Protein AF-A0A530BC91-F1 (afdb_monomer_lite)

Secondary structure (DSSP, 8-state):
-EE--TT---GGGTT-EEEEEEEETTEEEEEESS-EEEEEHHHHHHHTTSS-HHHHTT--HHHHT-EEE---SS--

pLDDT: mean 91.56, std 5.92, range [57.25, 96.88]

Foldseek 3Di:
DDADDCPDPDPQCHRWDWDWPDDDPVGTATFTDPAFDPDWQLRVCCVVVVDPPVVSVVDDPCNRPDTHGHGGDPPD

Sequence (76 aa):
FLIAMPGMKDDRFTRSVIYICAHSDEGAMGLIINQTQQMLFPDLLVQLGIMNEQEAIRLPAHARDFVVRNGGPVDR

Structure (mmCIF, N/CA/C/O backbone):
data_AF-A0A530BC91-F1
#
_entry.id   AF-A0A530BC91-F1
#
loop_
_atom_site.group_PDB
_atom_site.id
_atom_site.type_symbol
_atom_site.label_atom_id
_atom_site.label_alt_id
_atom_site.label_comp_id
_atom_site.label_asym_id
_atom_site.label_entity_id
_atom_site.label_seq_id
_atom_site.pdbx_PDB_ins_code
_atom_site.Cartn_x
_atom_site.Cartn_y
_atom_site.Cartn_z
_atom_site.occupancy
_atom_site.B_iso_or_equiv
_atom_site.auth_seq_id
_atom_site.auth_comp_id
_atom_site.auth_asym_id
_atom_site.auth_atom_id
_atom_site.pdbx_PDB_model_num
ATOM 1 N N . PHE A 1 1 ? -1.747 0.578 -14.736 1.00 87.94 1 PHE A N 1
ATOM 2 C CA . PHE A 1 1 ? -1.379 -0.615 -13.946 1.00 87.94 1 PHE A CA 1
ATOM 3 C C . PHE A 1 1 ? -0.091 -1.205 -14.504 1.00 87.94 1 PHE A C 1
ATOM 5 O O . PHE A 1 1 ? 0.091 -1.139 -15.714 1.00 87.94 1 PHE A O 1
ATOM 12 N N . LEU A 1 2 ? 0.765 -1.781 -13.656 1.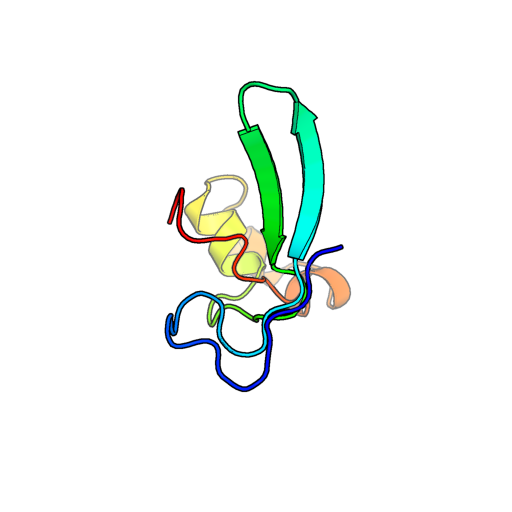00 95.06 2 LEU A N 1
ATOM 13 C CA . LEU A 1 2 ? 1.891 -2.635 -14.047 1.00 95.06 2 LEU A CA 1
ATOM 14 C C . LEU A 1 2 ? 1.610 -4.065 -13.582 1.00 95.06 2 LEU A C 1
ATOM 16 O O . LEU A 1 2 ? 1.107 -4.266 -12.476 1.00 95.06 2 LEU A O 1
ATOM 20 N N . ILE A 1 3 ? 1.924 -5.046 -14.422 1.00 95.62 3 ILE A N 1
ATOM 21 C CA . ILE A 1 3 ? 1.691 -6.465 -14.142 1.00 95.62 3 ILE A CA 1
ATOM 22 C C . ILE A 1 3 ? 3.036 -7.177 -14.196 1.00 95.62 3 ILE A C 1
ATOM 24 O O . ILE A 1 3 ? 3.740 -7.100 -15.205 1.00 95.62 3 ILE A O 1
ATOM 28 N N . ALA A 1 4 ? 3.397 -7.862 -13.115 1.00 96.06 4 ALA A N 1
ATOM 29 C CA . ALA A 1 4 ? 4.638 -8.613 -13.071 1.00 96.06 4 ALA A CA 1
ATOM 30 C C . ALA A 1 4 ? 4.599 -9.789 -14.052 1.00 96.06 4 ALA A C 1
ATOM 32 O O . ALA A 1 4 ? 3.676 -10.606 -14.043 1.00 96.06 4 ALA A O 1
ATOM 33 N N . MET A 1 5 ? 5.635 -9.891 -14.884 1.00 95.06 5 MET A N 1
ATOM 34 C CA . MET A 1 5 ? 5.795 -11.030 -15.782 1.00 95.06 5 MET A CA 1
ATOM 35 C C . MET A 1 5 ? 6.055 -12.323 -14.987 1.00 95.06 5 MET A C 1
ATOM 37 O O . MET A 1 5 ? 6.679 -12.264 -13.926 1.00 95.06 5 MET A O 1
ATOM 41 N N . PRO A 1 6 ? 5.671 -13.505 -15.508 1.00 90.50 6 PRO A N 1
ATOM 42 C CA . PRO A 1 6 ? 5.916 -14.785 -14.834 1.00 90.50 6 PRO A CA 1
ATOM 43 C C . PRO A 1 6 ? 7.390 -15.051 -14.495 1.00 90.50 6 PRO A C 1
ATOM 45 O O . PRO A 1 6 ? 7.676 -15.717 -13.509 1.00 90.50 6 PRO A O 1
ATOM 48 N N . GLY A 1 7 ? 8.319 -14.513 -15.293 1.00 93.81 7 GLY A N 1
ATOM 49 C CA . GLY A 1 7 ? 9.765 -14.612 -15.071 1.00 93.81 7 GLY A CA 1
ATOM 50 C C . GLY A 1 7 ? 10.362 -13.517 -14.179 1.00 93.81 7 GLY A C 1
ATOM 51 O O . GLY A 1 7 ? 11.577 -13.322 -14.213 1.00 93.81 7 GLY A O 1
ATOM 52 N N . MET A 1 8 ? 9.543 -12.755 -13.444 1.00 94.88 8 MET A N 1
ATOM 53 C CA . MET A 1 8 ? 10.024 -11.735 -12.508 1.00 94.88 8 MET A CA 1
ATOM 54 C C . MET A 1 8 ? 10.921 -12.385 -11.448 1.00 94.88 8 MET A C 1
ATOM 56 O O . MET A 1 8 ? 10.467 -13.244 -10.703 1.00 94.88 8 MET A O 1
ATOM 60 N N . LYS A 1 9 ? 12.195 -11.976 -11.398 1.00 92.50 9 LYS A N 1
ATOM 61 C CA . LYS A 1 9 ? 13.190 -12.528 -10.459 1.00 92.50 9 LYS A CA 1
ATOM 62 C C . LYS A 1 9 ? 13.181 -11.851 -9.092 1.00 92.50 9 LYS A C 1
ATOM 64 O O . LYS A 1 9 ? 13.737 -12.390 -8.146 1.00 92.50 9 LYS A O 1
ATOM 69 N N . ASP A 1 10 ? 12.632 -10.643 -9.016 1.00 91.88 10 ASP A N 1
ATOM 70 C CA . ASP A 1 10 ? 12.547 -9.905 -7.764 1.00 91.88 10 ASP A CA 1
ATOM 71 C C . ASP A 1 10 ? 11.320 -10.377 -6.978 1.00 91.88 10 ASP A C 1
ATOM 73 O O . ASP A 1 10 ? 10.176 -10.117 -7.368 1.00 91.88 10 ASP A O 1
ATOM 77 N N . ASP A 1 11 ? 11.557 -11.067 -5.864 1.00 89.19 11 ASP A N 1
ATOM 78 C CA . ASP A 1 11 ? 10.510 -11.597 -4.986 1.00 89.19 11 ASP A CA 1
ATOM 79 C C . ASP A 1 11 ? 9.546 -10.508 -4.500 1.00 89.19 11 ASP A C 1
ATOM 81 O O . ASP A 1 11 ? 8.354 -10.765 -4.334 1.00 89.19 11 ASP A O 1
ATOM 85 N N . ARG A 1 12 ? 10.016 -9.259 -4.364 1.00 89.56 12 ARG A N 1
ATOM 86 C CA . ARG A 1 12 ? 9.185 -8.121 -3.936 1.00 89.56 12 ARG A CA 1
ATOM 87 C C . ARG A 1 12 ? 8.050 -7.843 -4.920 1.00 89.56 12 ARG A C 1
ATOM 89 O O . ARG A 1 12 ? 6.970 -7.415 -4.520 1.00 89.56 12 ARG A O 1
ATOM 96 N N . PHE A 1 13 ? 8.273 -8.113 -6.203 1.00 92.56 13 PHE A N 1
ATOM 97 C CA . PHE A 1 13 ? 7.315 -7.855 -7.276 1.00 92.56 13 PHE A CA 1
ATOM 98 C C . PHE A 1 13 ? 6.788 -9.133 -7.926 1.00 92.56 13 PHE A C 1
ATOM 100 O O . 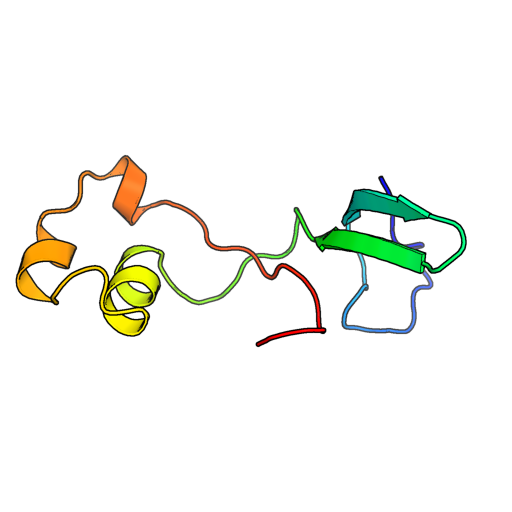PHE A 1 13 ? 6.019 -9.058 -8.882 1.00 92.56 13 PHE A O 1
ATOM 107 N N . THR A 1 14 ? 7.164 -10.311 -7.434 1.00 93.75 14 THR A N 1
ATOM 108 C CA . THR A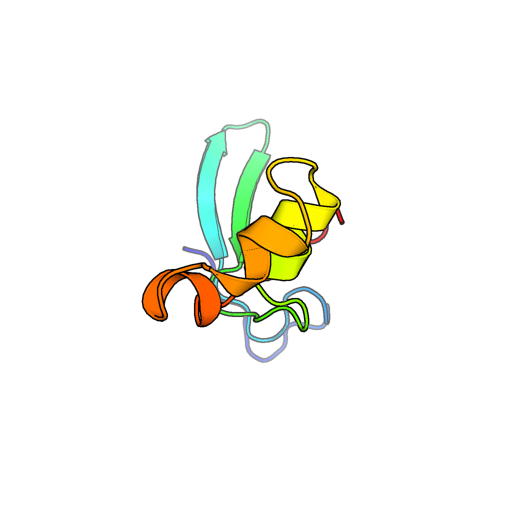 1 14 ? 6.723 -11.572 -8.027 1.00 93.75 14 THR A CA 1
ATOM 109 C C . THR A 1 14 ? 5.202 -11.682 -7.963 1.00 93.75 14 THR A C 1
ATOM 111 O O . THR A 1 14 ? 4.586 -11.528 -6.908 1.00 93.75 14 THR A O 1
ATOM 114 N N . ARG A 1 15 ? 4.587 -11.911 -9.133 1.00 93.00 15 ARG A N 1
ATOM 115 C CA . ARG A 1 15 ? 3.127 -11.974 -9.319 1.00 93.00 15 ARG A CA 1
ATOM 116 C C . ARG A 1 15 ? 2.386 -10.731 -8.797 1.00 93.00 15 ARG A C 1
ATOM 118 O O . ARG A 1 15 ? 1.217 -10.838 -8.428 1.00 93.00 15 ARG A O 1
ATOM 125 N N . SER A 1 16 ? 3.032 -9.566 -8.745 1.00 95.38 16 SER A N 1
ATOM 126 C CA . SER A 1 16 ? 2.400 -8.331 -8.281 1.00 95.38 16 SER A CA 1
ATOM 127 C C . SER A 1 16 ? 1.563 -7.659 -9.374 1.00 95.38 16 SER A C 1
ATOM 129 O O . SER A 1 16 ? 1.843 -7.751 -10.574 1.00 95.38 16 SER A O 1
ATOM 131 N N . VAL A 1 17 ? 0.518 -6.965 -8.934 1.00 96.31 17 VAL A N 1
ATOM 132 C CA . VAL A 1 17 ? -0.235 -5.993 -9.721 1.00 96.31 17 VAL A CA 1
ATOM 133 C C . VAL A 1 17 ? -0.062 -4.652 -9.031 1.00 96.31 17 VAL A C 1
ATOM 135 O O . VAL A 1 17 ? -0.437 -4.498 -7.868 1.00 96.31 17 VAL A O 1
ATOM 138 N N . ILE A 1 18 ? 0.518 -3.693 -9.743 1.00 96.25 18 ILE A N 1
ATOM 139 C CA . ILE A 1 18 ? 0.798 -2.355 -9.226 1.00 96.25 18 ILE A CA 1
ATOM 140 C C . ILE A 1 18 ? -0.161 -1.367 -9.883 1.00 96.25 18 ILE A C 1
ATOM 142 O O . ILE A 1 18 ? -0.259 -1.281 -11.113 1.00 96.25 18 ILE A O 1
ATOM 146 N N . TYR A 1 19 ? -0.865 -0.593 -9.069 1.00 96.62 19 TYR A N 1
ATOM 147 C CA . TYR A 1 19 ? -1.592 0.584 -9.524 1.00 96.62 19 TYR A CA 1
ATOM 148 C C . TYR A 1 19 ? -0.654 1.792 -9.521 1.00 96.62 19 TYR A C 1
ATOM 150 O O . TYR A 1 19 ? 0.056 1.998 -8.544 1.00 96.62 19 TYR A O 1
ATOM 158 N N . ILE A 1 20 ? -0.630 2.571 -10.605 1.00 95.81 20 ILE A N 1
ATOM 159 C CA . ILE A 1 20 ? 0.198 3.781 -10.690 1.00 95.81 20 ILE A CA 1
ATOM 160 C C . ILE A 1 20 ? -0.637 4.960 -10.209 1.00 95.81 20 ILE A C 1
ATOM 162 O O . ILE A 1 20 ? -1.695 5.230 -10.773 1.00 95.81 20 ILE A O 1
ATOM 166 N N . CYS A 1 21 ? -0.150 5.637 -9.175 1.00 93.94 21 CYS A N 1
ATOM 167 C CA . CYS A 1 21 ? -0.800 6.791 -8.562 1.00 93.94 21 CYS A CA 1
ATOM 168 C C . CYS A 1 21 ? -0.269 8.106 -9.140 1.00 93.94 21 CYS A C 1
ATOM 170 O O . CYS A 1 21 ? -1.028 9.055 -9.303 1.00 93.94 21 CYS A O 1
ATOM 172 N N . ALA A 1 22 ? 1.027 8.157 -9.453 1.00 95.81 22 ALA A N 1
ATOM 173 C CA . ALA A 1 22 ? 1.674 9.311 -10.060 1.00 95.81 22 ALA A CA 1
ATOM 174 C C . ALA A 1 22 ? 2.774 8.858 -11.023 1.00 95.81 22 ALA A C 1
ATOM 176 O O . ALA A 1 22 ? 3.452 7.861 -10.772 1.00 95.81 22 ALA A O 1
ATOM 177 N N . HIS A 1 23 ? 2.949 9.600 -12.114 1.00 96.75 23 HIS A N 1
ATOM 178 C CA . HIS A 1 23 ? 4.020 9.389 -13.078 1.00 96.75 23 HIS A CA 1
ATOM 179 C C . HIS A 1 23 ? 4.444 10.729 -13.682 1.00 96.75 23 HIS A C 1
ATOM 181 O O . HIS A 1 23 ? 3.601 11.487 -14.160 1.00 96.75 23 HIS A O 1
ATOM 187 N N . SER A 1 24 ? 5.741 11.005 -13.638 1.00 96.31 24 SER A N 1
ATOM 188 C CA . SER A 1 24 ? 6.400 12.151 -14.256 1.00 96.31 24 SER A CA 1
ATOM 189 C C . SER A 1 24 ? 7.739 11.716 -14.860 1.00 96.31 24 SER A C 1
ATOM 191 O O . SER A 1 24 ? 8.139 10.553 -14.749 1.00 96.31 24 SER A O 1
ATOM 193 N N . ASP A 1 25 ? 8.458 12.660 -15.460 1.00 96.88 25 ASP A N 1
ATOM 194 C CA . ASP A 1 25 ? 9.808 12.428 -15.987 1.00 96.88 25 ASP A CA 1
ATOM 195 C C . ASP A 1 25 ? 10.830 12.095 -14.883 1.00 96.88 25 ASP A C 1
ATOM 197 O O . ASP A 1 25 ? 11.867 11.492 -15.149 1.00 96.88 25 ASP A O 1
ATOM 201 N N . GLU A 1 26 ? 10.524 12.442 -13.630 1.00 95.00 26 GLU A N 1
ATOM 202 C CA . GLU A 1 26 ? 11.356 12.133 -12.461 1.00 95.00 26 GLU A CA 1
ATOM 203 C C . GLU A 1 26 ? 11.118 10.713 -11.923 1.00 95.00 26 GLU A C 1
ATOM 205 O O . GLU A 1 26 ? 11.926 10.199 -11.148 1.00 95.00 26 GLU A O 1
ATOM 210 N N . GLY A 1 27 ? 10.026 10.052 -12.327 1.00 94.12 27 GLY A N 1
ATOM 211 C CA . GLY A 1 27 ? 9.738 8.678 -11.931 1.00 94.12 27 GLY A CA 1
ATOM 212 C C . GLY A 1 27 ? 8.253 8.329 -11.858 1.00 94.12 27 GLY A C 1
ATOM 213 O O . GLY A 1 27 ? 7.385 8.960 -12.461 1.00 94.12 27 GLY A O 1
ATOM 214 N N . ALA A 1 28 ? 7.946 7.264 -11.120 1.00 95.38 28 ALA A N 1
ATOM 215 C CA . ALA A 1 28 ? 6.579 6.811 -10.899 1.00 95.38 28 ALA A CA 1
ATOM 216 C C . ALA A 1 28 ? 6.387 6.320 -9.462 1.00 95.38 28 ALA A C 1
ATOM 218 O O . ALA A 1 28 ? 7.254 5.651 -8.901 1.00 95.38 28 ALA A O 1
ATOM 219 N N . MET A 1 29 ? 5.220 6.615 -8.894 1.00 94.94 29 MET A N 1
ATOM 220 C CA . MET A 1 29 ? 4.772 6.109 -7.601 1.00 94.94 29 MET A CA 1
ATOM 221 C C . MET A 1 29 ? 3.559 5.210 -7.816 1.00 94.94 29 MET A C 1
ATOM 223 O O . MET A 1 29 ? 2.621 5.562 -8.539 1.00 94.94 29 MET A O 1
ATOM 227 N N . GLY A 1 30 ? 3.581 4.036 -7.194 1.00 94.81 30 GLY A N 1
ATOM 228 C CA . GLY A 1 30 ? 2.501 3.071 -7.297 1.00 94.81 30 GLY A CA 1
ATOM 229 C C . GLY A 1 30 ? 2.377 2.192 -6.064 1.00 94.81 30 GLY A C 1
ATOM 230 O O . GLY A 1 30 ? 3.294 2.107 -5.252 1.00 94.81 30 GLY A O 1
ATOM 231 N N . LEU A 1 31 ? 1.223 1.540 -5.954 1.00 95.12 31 LEU A N 1
ATOM 232 C CA . LEU A 1 31 ? 0.862 0.668 -4.843 1.00 95.12 31 LEU A CA 1
ATOM 233 C C . LEU A 1 31 ? 0.609 -0.751 -5.343 1.00 95.12 31 LEU A C 1
ATOM 235 O O . LEU A 1 31 ? -0.114 -0.949 -6.324 1.00 95.12 31 LEU A O 1
ATOM 239 N N . ILE A 1 32 ? 1.166 -1.746 -4.656 1.00 95.44 32 ILE A N 1
ATOM 240 C CA . ILE A 1 32 ? 0.838 -3.152 -4.906 1.00 95.44 32 ILE A CA 1
ATOM 241 C C . ILE A 1 32 ? -0.550 -3.443 -4.321 1.00 95.44 32 ILE A C 1
ATOM 243 O O . ILE A 1 32 ? -0.797 -3.278 -3.130 1.00 95.44 32 ILE A O 1
ATOM 247 N N . ILE A 1 33 ? -1.478 -3.902 -5.162 1.00 94.69 33 ILE A N 1
ATOM 248 C CA . ILE A 1 33 ? -2.886 -4.082 -4.766 1.00 94.69 33 ILE A CA 1
ATOM 249 C C . ILE A 1 33 ? -3.265 -5.536 -4.482 1.00 94.69 33 ILE A C 1
ATOM 251 O O . ILE A 1 33 ? -4.370 -5.806 -4.023 1.00 94.69 33 ILE A O 1
ATOM 255 N N . ASN A 1 34 ? -2.383 -6.500 -4.742 1.00 94.56 34 ASN A N 1
ATOM 256 C CA . ASN A 1 34 ? -2.700 -7.929 -4.668 1.00 94.56 34 ASN A CA 1
ATOM 257 C C . ASN A 1 34 ? -1.820 -8.729 -3.693 1.00 94.56 34 ASN A C 1
ATOM 259 O O . ASN A 1 34 ? -1.894 -9.953 -3.690 1.00 94.56 34 ASN A O 1
ATOM 263 N N . GLN A 1 35 ? -1.029 -8.058 -2.854 1.00 92.94 35 GLN A N 1
ATOM 264 C CA . GLN A 1 35 ? -0.220 -8.695 -1.814 1.00 92.94 35 GLN A CA 1
ATOM 265 C C . GLN A 1 35 ? -0.758 -8.318 -0.431 1.00 92.94 35 GLN A C 1
ATOM 267 O O . GLN A 1 35 ? -0.746 -7.150 -0.054 1.00 92.94 35 GLN A O 1
ATOM 272 N N . THR A 1 36 ? -1.253 -9.295 0.325 1.00 92.75 36 THR A N 1
ATOM 273 C CA . THR A 1 36 ? -1.770 -9.092 1.687 1.00 92.75 36 THR A CA 1
ATOM 274 C C . THR A 1 36 ? -0.633 -9.004 2.703 1.00 92.75 36 THR A C 1
ATOM 276 O O . THR A 1 36 ? 0.403 -9.646 2.530 1.00 92.75 36 THR A O 1
ATOM 279 N N . GLN A 1 37 ? -0.831 -8.232 3.767 1.00 90.19 37 GLN A N 1
ATOM 280 C CA . GLN A 1 37 ? 0.055 -8.189 4.929 1.00 90.19 37 GLN A CA 1
ATOM 281 C C . GLN A 1 37 ? -0.479 -9.129 6.019 1.00 90.19 37 GLN A C 1
ATOM 283 O O . GLN A 1 37 ? -1.681 -9.366 6.091 1.00 90.19 37 GLN A O 1
ATOM 288 N N . GLN A 1 38 ? 0.397 -9.654 6.880 1.00 88.38 38 GLN A N 1
ATOM 289 C CA . GLN A 1 38 ? -0.015 -10.492 8.023 1.00 88.38 38 GLN A CA 1
ATOM 290 C C . GLN A 1 38 ? -0.542 -9.693 9.232 1.00 88.38 38 GLN A C 1
ATOM 292 O O . GLN A 1 38 ? -0.835 -10.274 10.270 1.00 88.38 38 GLN A O 1
ATOM 297 N N . MET A 1 39 ? -0.660 -8.371 9.108 1.00 89.25 39 MET A N 1
ATOM 298 C CA . MET A 1 39 ? -1.140 -7.475 10.159 1.00 89.25 39 MET A CA 1
ATOM 299 C C . MET A 1 39 ? -2.631 -7.192 9.975 1.00 89.25 39 MET A C 1
ATOM 301 O O . MET A 1 39 ? -3.074 -6.927 8.854 1.00 89.25 39 MET A O 1
ATOM 305 N N . LEU A 1 40 ? -3.394 -7.213 11.068 1.00 91.12 40 LEU A N 1
ATOM 306 C CA . LEU A 1 40 ? -4.802 -6.835 11.044 1.00 91.12 40 LEU A CA 1
ATOM 307 C C . LEU A 1 40 ? -4.944 -5.311 11.081 1.00 91.12 40 LEU A C 1
ATOM 309 O O . LEU A 1 40 ? -4.121 -4.596 11.652 1.00 91.12 40 LEU A O 1
ATOM 313 N N . PHE A 1 41 ? -6.021 -4.801 10.491 1.00 93.69 41 PHE A N 1
ATOM 314 C CA . PHE A 1 41 ? -6.281 -3.364 10.463 1.00 93.69 41 PHE A CA 1
ATOM 315 C C . PHE A 1 41 ? -6.401 -2.712 11.858 1.00 93.69 41 PHE A C 1
ATOM 317 O O . PHE A 1 41 ? -5.836 -1.633 12.032 1.00 93.69 41 PHE A O 1
ATOM 324 N N . PRO A 1 42 ? -7.043 -3.332 12.873 1.00 94.00 42 PRO A N 1
ATOM 325 C CA . PRO A 1 42 ? -7.061 -2.777 14.228 1.00 94.00 42 PRO A CA 1
ATOM 326 C C . PRO A 1 42 ? -5.662 -2.620 14.834 1.00 94.00 42 PRO A C 1
ATOM 328 O O . PRO A 1 42 ? -5.365 -1.582 15.420 1.00 94.00 42 PRO A O 1
ATOM 331 N N . ASP A 1 43 ? -4.790 -3.614 14.640 1.00 92.06 43 ASP A N 1
ATOM 332 C CA . ASP A 1 43 ? -3.424 -3.595 15.176 1.00 92.06 43 ASP A CA 1
ATOM 333 C C . ASP A 1 43 ? -2.619 -2.440 14.569 1.00 92.06 43 ASP A C 1
ATOM 335 O O . ASP A 1 43 ? -1.902 -1.731 15.274 1.00 92.06 43 ASP A O 1
ATOM 339 N N . LEU A 1 44 ? -2.804 -2.193 13.267 1.00 92.50 44 LEU A N 1
ATOM 340 C CA . LEU A 1 44 ? -2.189 -1.068 12.567 1.00 92.50 44 LEU A CA 1
ATOM 341 C C . LEU A 1 44 ? -2.641 0.280 13.147 1.00 92.50 44 LEU A C 1
ATOM 343 O O . LEU A 1 44 ? -1.819 1.168 13.358 1.00 92.50 44 LEU A O 1
ATOM 347 N N . LEU A 1 45 ? -3.937 0.448 13.417 1.00 93.81 45 LEU A N 1
ATOM 348 C CA . LEU A 1 45 ? -4.467 1.689 13.988 1.00 93.81 45 LEU A CA 1
ATOM 349 C C . LEU A 1 45 ? -3.927 1.952 15.399 1.00 93.81 45 LEU A C 1
ATOM 351 O O . LEU A 1 45 ? -3.639 3.104 15.732 1.00 93.81 45 LEU A O 1
ATOM 355 N N . VAL A 1 46 ? -3.760 0.899 16.206 1.00 94.25 46 VAL A N 1
ATOM 356 C CA . VAL A 1 46 ? -3.134 0.996 17.532 1.00 94.25 46 VAL A CA 1
ATOM 357 C C . VAL A 1 46 ? -1.656 1.361 17.407 1.00 94.25 46 VAL A C 1
ATOM 359 O O . VAL A 1 46 ? -1.197 2.287 18.071 1.00 94.25 46 VAL A O 1
ATOM 362 N N . GLN A 1 47 ? -0.915 0.706 16.509 1.00 91.81 47 GLN A N 1
ATOM 363 C CA . GLN A 1 47 ? 0.503 0.994 16.273 1.00 91.81 47 GLN A CA 1
ATOM 364 C C . GLN A 1 47 ? 0.741 2.434 15.790 1.00 91.81 47 GLN A C 1
ATOM 366 O O . GLN A 1 47 ? 1.734 3.055 16.164 1.00 91.81 47 GLN A O 1
ATOM 371 N N . LEU A 1 48 ? -0.175 2.980 14.988 1.00 92.50 48 LEU A N 1
ATOM 372 C CA . LEU A 1 48 ? -0.136 4.370 14.526 1.00 92.50 48 LEU A CA 1
ATOM 373 C C . LEU A 1 48 ? -0.577 5.382 15.600 1.00 92.50 48 LEU A C 1
ATOM 375 O O . LEU A 1 48 ? -0.521 6.585 15.354 1.00 92.50 48 LEU A O 1
ATOM 379 N N . GLY A 1 49 ? -1.036 4.924 16.769 1.00 93.56 49 GLY A N 1
ATOM 380 C CA . GLY A 1 49 ? -1.547 5.783 17.840 1.00 93.56 49 GLY A CA 1
ATOM 381 C C . GLY A 1 49 ? -2.874 6.468 17.503 1.00 93.56 49 GLY A C 1
ATOM 382 O O . GLY A 1 49 ? -3.240 7.445 18.153 1.00 93.56 49 GLY A O 1
ATOM 383 N N . ILE A 1 50 ? -3.592 5.980 16.487 1.00 93.56 50 ILE A N 1
ATOM 384 C CA . ILE A 1 50 ? -4.899 6.513 16.074 1.00 93.56 50 ILE A CA 1
ATOM 385 C C . ILE A 1 50 ? -5.991 6.060 17.051 1.00 93.56 50 ILE A C 1
ATOM 387 O O . ILE A 1 50 ? -6.987 6.758 17.230 1.00 93.56 50 ILE A O 1
ATOM 391 N N . MET A 1 51 ? -5.803 4.901 17.686 1.00 92.56 51 MET A N 1
ATOM 392 C CA . MET A 1 51 ? -6.719 4.347 18.680 1.00 92.56 51 MET A CA 1
ATOM 393 C C . MET A 1 51 ? -5.976 3.576 19.772 1.00 92.56 51 MET A C 1
ATOM 395 O O . MET A 1 51 ? -4.832 3.167 19.582 1.00 92.56 51 MET A O 1
ATOM 399 N N . ASN A 1 52 ? -6.634 3.334 20.904 1.00 93.06 52 ASN A N 1
ATOM 400 C CA . ASN A 1 52 ? -6.124 2.444 21.953 1.00 93.06 52 ASN A CA 1
ATOM 401 C C . ASN A 1 52 ? -6.682 1.010 21.834 1.00 93.06 52 ASN A C 1
ATOM 403 O O . ASN A 1 52 ? -7.629 0.736 21.093 1.00 93.06 52 ASN A O 1
ATOM 407 N N . GLU A 1 53 ? -6.102 0.076 22.592 1.00 89.25 53 GLU A N 1
ATOM 408 C CA . GLU A 1 53 ? -6.515 -1.335 22.586 1.00 89.25 53 GLU A CA 1
ATOM 409 C C . GLU A 1 53 ? -7.985 -1.532 22.998 1.00 89.25 53 GLU A C 1
ATOM 411 O O . GLU A 1 53 ? -8.669 -2.407 22.464 1.00 89.25 53 GLU A O 1
ATOM 416 N N . GLN A 1 54 ? -8.508 -0.708 23.917 1.00 89.81 54 GLN A N 1
ATOM 417 C CA . GLN A 1 54 ? -9.902 -0.821 24.359 1.00 89.81 54 GLN A CA 1
ATOM 418 C C . GLN A 1 54 ? -10.892 -0.397 23.264 1.00 89.81 54 GLN A C 1
ATOM 420 O O . GLN A 1 54 ? -11.979 -0.968 23.146 1.00 89.81 54 GLN A O 1
ATOM 425 N N . GLU A 1 55 ? -10.525 0.585 22.446 1.00 89.50 55 GLU A N 1
ATOM 426 C CA . GLU A 1 55 ? -11.291 1.033 21.285 1.00 89.50 55 GLU A CA 1
ATOM 427 C C . GLU A 1 55 ? -11.226 0.019 20.140 1.00 89.50 55 GLU A C 1
ATOM 429 O O . GLU A 1 55 ? -12.238 -0.207 19.472 1.00 89.50 55 GLU A O 1
ATOM 434 N N . ALA A 1 56 ? -10.080 -0.644 19.943 1.00 87.38 56 ALA A N 1
ATOM 435 C CA . ALA A 1 56 ? -9.865 -1.605 18.857 1.00 87.38 56 ALA A CA 1
ATOM 436 C C . ALA A 1 56 ? -10.851 -2.782 18.914 1.00 87.38 56 ALA A C 1
ATOM 438 O O . ALA A 1 56 ? -11.390 -3.214 17.892 1.00 87.38 56 ALA A O 1
ATOM 439 N N . ILE A 1 57 ? -11.176 -3.249 20.122 1.00 85.94 57 ILE A N 1
ATOM 440 C CA . ILE A 1 57 ? -12.123 -4.353 20.353 1.00 85.94 57 ILE A CA 1
ATOM 441 C C . ILE A 1 57 ? -13.553 -3.976 19.923 1.00 85.94 57 ILE A C 1
ATOM 443 O O . ILE A 1 57 ? -14.346 -4.847 19.557 1.00 85.94 57 ILE A O 1
ATOM 447 N N . ARG A 1 58 ? -13.888 -2.680 19.945 1.00 90.50 58 ARG A N 1
ATOM 448 C CA . ARG A 1 58 ? -15.232 -2.148 19.659 1.00 90.50 58 ARG A CA 1
ATOM 449 C C . ARG A 1 58 ? -15.447 -1.808 18.185 1.00 90.50 58 ARG A C 1
ATOM 451 O O . ARG A 1 58 ? -16.526 -1.331 17.833 1.00 90.50 58 ARG A O 1
ATOM 458 N N . LEU A 1 59 ? -14.451 -2.039 17.328 1.00 89.25 59 LEU A N 1
ATOM 459 C CA . LEU A 1 59 ? -14.577 -1.785 15.899 1.00 89.25 59 LEU A CA 1
ATOM 460 C C . LEU A 1 59 ? -15.698 -2.633 15.279 1.00 89.25 59 LEU A C 1
ATOM 462 O O . LEU A 1 59 ? -15.850 -3.814 15.611 1.00 89.25 59 LEU A O 1
ATOM 466 N N . PRO A 1 60 ? -16.466 -2.060 14.338 1.00 92.06 60 PRO A N 1
ATOM 467 C CA . PRO A 1 60 ? -17.456 -2.816 13.591 1.00 92.06 60 PRO A CA 1
ATOM 468 C C . PRO A 1 60 ? -16.775 -3.906 12.749 1.00 92.06 60 PRO A C 1
ATOM 470 O O . PRO A 1 60 ? -15.633 -3.743 12.313 1.00 92.06 60 PRO A O 1
ATOM 473 N N . ALA A 1 61 ? -17.490 -5.004 12.480 1.00 88.94 61 ALA A N 1
ATOM 474 C CA . ALA A 1 61 ? -16.933 -6.182 11.800 1.00 88.94 61 ALA A CA 1
ATOM 475 C C . ALA A 1 61 ? -16.222 -5.838 10.476 1.00 88.94 61 ALA A C 1
ATOM 477 O O . ALA A 1 61 ? -15.093 -6.255 10.259 1.00 88.94 61 ALA A O 1
ATOM 478 N N . HIS A 1 62 ? -16.814 -4.969 9.649 1.00 89.56 62 HIS A N 1
ATOM 479 C CA . HIS A 1 62 ? -16.219 -4.560 8.371 1.00 89.56 62 HIS A CA 1
ATOM 480 C C . HIS A 1 62 ? -14.850 -3.872 8.505 1.00 89.56 62 HIS A C 1
ATOM 482 O O . HIS A 1 62 ? -14.027 -3.979 7.601 1.00 89.56 62 HIS A O 1
ATOM 488 N N . ALA A 1 63 ? -14.609 -3.150 9.604 1.00 88.62 63 ALA A N 1
ATOM 489 C CA . ALA A 1 63 ? -13.326 -2.508 9.863 1.00 88.62 63 ALA A CA 1
ATOM 490 C C . ALA A 1 63 ? -12.325 -3.515 10.440 1.00 88.62 63 ALA A C 1
ATOM 492 O O . ALA A 1 63 ? -11.155 -3.498 10.077 1.00 88.62 63 ALA A O 1
ATOM 493 N N . ARG A 1 64 ? -12.785 -4.432 11.297 1.00 88.06 64 ARG A N 1
ATOM 494 C CA . ARG A 1 64 ? -11.942 -5.505 11.844 1.00 88.06 64 ARG A CA 1
ATOM 495 C C . ARG A 1 64 ? -11.426 -6.457 10.770 1.00 88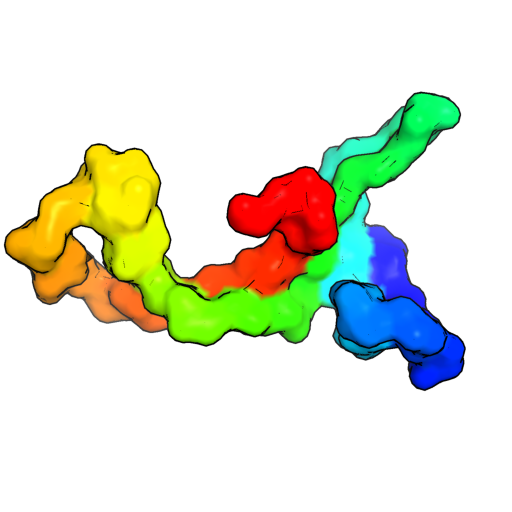.06 64 ARG A C 1
ATOM 497 O O . ARG A 1 64 ? -10.262 -6.838 10.816 1.00 88.06 64 ARG A O 1
ATOM 504 N N . ASP A 1 65 ? -12.280 -6.792 9.812 1.00 89.81 65 ASP A N 1
ATOM 505 C CA . ASP A 1 65 ? -11.981 -7.737 8.734 1.00 89.81 65 ASP A CA 1
ATOM 506 C C . ASP A 1 65 ? -11.308 -7.056 7.529 1.00 89.81 65 ASP A C 1
ATOM 508 O O . ASP A 1 65 ? -11.093 -7.676 6.483 1.00 89.81 65 ASP A O 1
ATOM 512 N N . PHE A 1 66 ? -10.975 -5.765 7.649 1.00 92.56 66 PHE A N 1
ATOM 513 C CA . PHE A 1 66 ? -10.316 -5.024 6.587 1.00 92.56 66 PHE A CA 1
ATOM 514 C C . PHE A 1 66 ? -8.902 -5.568 6.351 1.00 92.56 66 PHE A C 1
ATOM 516 O O . PHE A 1 66 ? -8.043 -5.564 7.233 1.00 92.56 66 PHE A O 1
ATOM 523 N N . VAL A 1 67 ? -8.654 -6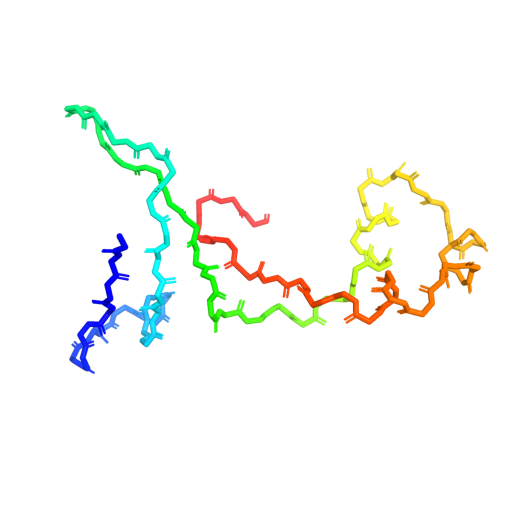.030 5.125 1.00 92.94 67 VAL A N 1
ATOM 524 C CA . VAL A 1 67 ? -7.378 -6.642 4.751 1.00 92.94 67 VAL A CA 1
ATOM 525 C C . VAL A 1 67 ? -6.351 -5.563 4.432 1.00 92.94 67 VAL A C 1
ATOM 527 O O . VAL A 1 67 ? -6.448 -4.874 3.414 1.00 92.94 67 VAL A O 1
ATOM 530 N N . VAL A 1 68 ? -5.318 -5.475 5.266 1.00 93.69 68 VAL A N 1
ATOM 531 C CA . VAL A 1 68 ? -4.143 -4.639 5.008 1.00 93.69 68 VAL A CA 1
ATOM 532 C C . VAL A 1 68 ? -3.285 -5.286 3.919 1.00 93.69 68 VAL A C 1
ATOM 534 O O . VAL A 1 68 ? -3.110 -6.507 3.865 1.00 93.69 68 VAL A O 1
ATOM 537 N N . ARG A 1 69 ? -2.748 -4.464 3.015 1.00 93.06 69 ARG A N 1
ATOM 538 C CA . ARG A 1 69 ? -1.923 -4.901 1.883 1.00 93.06 69 ARG A CA 1
ATOM 539 C C . ARG A 1 69 ? -0.535 -4.280 1.954 1.00 93.06 69 ARG A C 1
ATOM 541 O O . ARG A 1 69 ? -0.371 -3.182 2.473 1.00 93.06 69 ARG A O 1
ATOM 548 N N . ASN A 1 70 ? 0.452 -4.981 1.412 1.00 91.12 70 ASN A N 1
ATOM 549 C CA . ASN A 1 70 ? 1.797 -4.446 1.237 1.00 91.12 70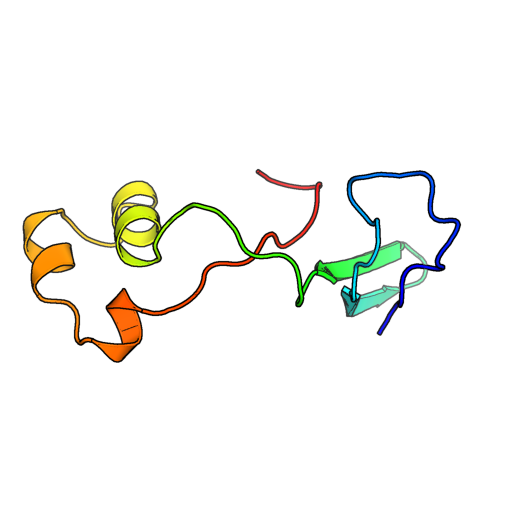 ASN A CA 1
ATOM 550 C C . ASN A 1 70 ? 1.784 -3.420 0.100 1.00 91.12 70 ASN A C 1
ATOM 552 O O . ASN A 1 70 ? 1.486 -3.790 -1.028 1.00 91.12 70 ASN A O 1
ATOM 556 N N . GLY A 1 71 ? 2.090 -2.150 0.385 1.00 89.75 71 GLY A N 1
ATOM 557 C CA . GLY A 1 71 ? 2.047 -1.071 -0.612 1.00 89.75 71 GLY A CA 1
ATOM 558 C C . GLY A 1 71 ? 3.244 -1.052 -1.568 1.00 89.75 71 GLY A C 1
ATOM 559 O O . GLY A 1 71 ? 3.109 -0.640 -2.715 1.00 89.75 71 GLY A O 1
ATOM 560 N N . GLY A 1 72 ? 4.402 -1.538 -1.128 1.00 90.31 72 GLY A N 1
ATOM 561 C CA . GLY A 1 72 ? 5.650 -1.512 -1.886 1.00 90.31 72 GLY A CA 1
ATOM 562 C C . GLY A 1 72 ? 6.863 -1.579 -0.953 1.00 90.31 72 GLY A C 1
ATOM 563 O O . GLY A 1 72 ? 6.694 -1.716 0.256 1.00 90.31 72 GLY A O 1
ATOM 564 N N . PRO A 1 73 ? 8.092 -1.516 -1.485 1.00 87.00 73 PRO A N 1
ATOM 565 C CA . PRO A 1 73 ? 9.308 -1.689 -0.688 1.00 87.00 73 PRO A CA 1
ATOM 566 C C . PRO A 1 73 ? 9.899 -0.392 -0.109 1.00 87.00 73 PRO A C 1
ATOM 568 O O . PRO A 1 73 ? 10.924 -0.476 0.558 1.00 87.00 73 PRO A O 1
ATOM 571 N N . VAL A 1 74 ? 9.333 0.781 -0.420 1.00 81.12 74 VAL A N 1
ATOM 572 C CA . VAL A 1 74 ? 9.987 2.086 -0.186 1.00 81.12 74 VAL A CA 1
ATOM 573 C C . VAL A 1 74 ? 9.822 2.599 1.250 1.00 81.12 74 VAL A C 1
ATOM 575 O O . VAL A 1 74 ? 10.717 3.281 1.722 1.00 81.12 74 VAL A O 1
ATOM 578 N N . ASP A 1 75 ? 8.775 2.189 1.968 1.00 63.91 75 ASP A N 1
ATOM 579 C CA . ASP A 1 75 ? 8.610 2.438 3.406 1.00 63.91 75 ASP A CA 1
ATOM 580 C C . ASP A 1 75 ? 7.929 1.218 4.041 1.00 63.91 75 ASP A C 1
ATOM 582 O O . ASP A 1 75 ? 6.884 0.772 3.556 1.00 63.91 75 ASP A O 1
ATOM 586 N N . ARG A 1 76 ? 8.547 0.646 5.080 1.00 57.25 76 ARG A N 1
ATOM 587 C CA . ARG A 1 76 ? 8.015 -0.482 5.860 1.00 57.25 76 ARG A CA 1
ATOM 588 C C . ARG A 1 76 ? 7.803 -0.090 7.309 1.00 57.25 76 ARG A C 1
ATOM 590 O O . ARG A 1 76 ? 8.737 0.512 7.878 1.00 57.25 76 ARG A O 1
#

Radius of gyration: 15.64 Å; chains: 1; bounding box: 31×27×40 Å